Protein AF-A0A9E3SNG9-F1 (afdb_monomer_lite)

Foldseek 3Di:
DDLDDDPVLLVVLDFPPDLFQDFDFAAFPVGCRDPVNVVVQVVCVLVVDPGDDSQQSSLSVPPVSVVRDDDDDDDDPDTRVVVSVVVQVVVCVVGVHGRSRHPDD

Radius of gyration: 14.01 Å; chains: 1; bounding box: 31×32×34 Å

pLDDT: mean 93.99, std 5.17, range [68.12, 98.44]

Structure (mmCIF, N/CA/C/O backbone):
data_AF-A0A9E3SNG9-F1
#
_entry.id   AF-A0A9E3SNG9-F1
#
loop_
_atom_site.group_PDB
_atom_site.id
_atom_site.type_symbol
_atom_site.label_atom_id
_atom_site.label_alt_id
_atom_site.label_comp_id
_atom_site.label_asym_id
_atom_site.label_entity_id
_atom_site.label_seq_id
_atom_site.pdbx_PDB_ins_code
_atom_site.Cartn_x
_atom_site.Cartn_y
_atom_site.Cartn_z
_atom_site.occupancy
_atom_site.B_iso_or_equiv
_atom_site.auth_seq_id
_atom_site.auth_comp_id
_atom_site.auth_asym_id
_atom_site.auth_atom_id
_atom_site.pdbx_PDB_model_num
ATOM 1 N N . ARG A 1 1 ? 10.243 -15.038 6.772 1.00 85.06 1 ARG A N 1
ATOM 2 C CA . ARG A 1 1 ? 9.651 -14.209 7.854 1.00 85.06 1 ARG A CA 1
ATOM 3 C C . ARG A 1 1 ? 8.139 -14.215 7.677 1.00 85.06 1 ARG A C 1
ATOM 5 O O . ARG A 1 1 ? 7.715 -14.021 6.545 1.00 85.06 1 ARG A O 1
ATOM 12 N N . ASN A 1 2 ? 7.363 -14.456 8.737 1.00 91.81 2 ASN A N 1
ATOM 13 C CA . ASN A 1 2 ? 5.897 -14.401 8.680 1.00 91.81 2 ASN A CA 1
ATOM 14 C C . ASN A 1 2 ? 5.439 -12.969 8.317 1.00 91.81 2 ASN A C 1
ATOM 16 O O . ASN A 1 2 ? 5.863 -12.039 9.008 1.00 91.81 2 ASN A O 1
ATOM 20 N N . PRO A 1 3 ? 4.665 -12.759 7.234 1.00 94.31 3 PRO A N 1
ATOM 21 C CA . PRO A 1 3 ? 4.173 -11.434 6.871 1.00 94.31 3 PRO A CA 1
ATOM 22 C C . PRO A 1 3 ? 2.973 -10.973 7.715 1.00 94.31 3 PRO A C 1
ATOM 24 O O . PRO A 1 3 ? 2.712 -9.768 7.771 1.00 94.31 3 PRO A O 1
ATOM 27 N N . ASN A 1 4 ? 2.272 -11.890 8.381 1.00 95.94 4 ASN A N 1
ATOM 28 C CA . ASN A 1 4 ? 1.091 -11.563 9.170 1.00 95.94 4 ASN A CA 1
ATOM 29 C C . ASN A 1 4 ? 1.472 -10.911 10.504 1.00 95.94 4 ASN A C 1
ATOM 31 O O . ASN A 1 4 ? 2.578 -11.097 11.017 1.00 95.94 4 ASN A O 1
ATOM 35 N N . VAL A 1 5 ? 0.555 -10.112 11.037 1.00 97.19 5 VAL A N 1
ATOM 36 C CA . VAL A 1 5 ? 0.649 -9.480 12.354 1.00 97.19 5 VAL A CA 1
ATOM 37 C C . VAL A 1 5 ? -0.663 -9.669 13.105 1.00 97.19 5 VAL A C 1
ATOM 39 O O . VAL A 1 5 ? -1.687 -9.984 12.506 1.00 97.19 5 VAL A O 1
ATOM 42 N N . GLU A 1 6 ? -0.624 -9.453 14.414 1.00 97.69 6 GLU A N 1
ATOM 43 C CA . GLU A 1 6 ? -1.815 -9.511 15.256 1.00 97.69 6 GLU A CA 1
ATOM 44 C C . GLU A 1 6 ? -2.866 -8.474 14.849 1.00 97.69 6 GLU A C 1
ATOM 46 O O . GLU A 1 6 ? -2.547 -7.379 14.370 1.00 97.69 6 GLU A O 1
ATOM 51 N N . ILE A 1 7 ? -4.132 -8.800 15.106 1.00 97.12 7 ILE A N 1
ATOM 52 C CA . ILE A 1 7 ? -5.270 -7.948 14.748 1.00 97.12 7 ILE A CA 1
ATOM 53 C C . ILE A 1 7 ? -5.187 -6.555 15.381 1.00 97.12 7 ILE A C 1
ATOM 55 O O . ILE A 1 7 ? -5.562 -5.574 14.743 1.00 97.12 7 ILE A O 1
ATOM 59 N N . ASP A 1 8 ? -4.643 -6.435 16.591 1.00 98.19 8 ASP A N 1
ATOM 60 C CA . ASP A 1 8 ? -4.502 -5.144 17.270 1.00 98.19 8 ASP A CA 1
ATOM 61 C C . ASP A 1 8 ? -3.491 -4.233 16.568 1.00 98.19 8 ASP A C 1
ATOM 63 O O . ASP A 1 8 ? -3.679 -3.019 16.506 1.00 98.19 8 ASP A O 1
ATOM 67 N N . VAL A 1 9 ? -2.459 -4.810 15.942 1.00 97.75 9 VAL A N 1
ATOM 68 C CA . VAL A 1 9 ? -1.526 -4.052 15.100 1.00 97.75 9 VAL A CA 1
ATOM 69 C C . VAL A 1 9 ? -2.253 -3.506 13.871 1.00 97.75 9 VAL A C 1
ATOM 71 O O . VAL A 1 9 ? -2.078 -2.338 13.527 1.00 97.75 9 VAL A O 1
ATOM 74 N N . LEU A 1 10 ? -3.109 -4.318 13.239 1.00 97.69 10 LEU A N 1
ATOM 75 C CA . LEU A 1 10 ? -3.908 -3.892 12.087 1.00 97.69 10 LEU A CA 1
ATOM 76 C C . LEU A 1 10 ? -4.914 -2.799 12.473 1.00 97.69 10 LEU A C 1
ATOM 78 O O . LEU A 1 10 ? -4.982 -1.774 11.797 1.00 97.69 10 LEU A O 1
ATOM 82 N N . LYS A 1 11 ? -5.645 -2.971 13.583 1.00 97.38 11 LYS A N 1
ATOM 83 C CA . LYS A 1 11 ? -6.594 -1.973 14.107 1.00 97.38 11 LYS A CA 1
ATOM 84 C C . LYS A 1 11 ? -5.906 -0.644 14.415 1.00 97.38 11 LYS A C 1
ATOM 86 O O . LYS A 1 11 ? -6.418 0.409 14.051 1.00 97.38 11 LYS A O 1
ATOM 91 N N . ASN A 1 12 ? -4.716 -0.680 15.013 1.00 97.25 12 ASN A N 1
ATOM 92 C CA . ASN A 1 12 ? -3.950 0.531 15.308 1.00 97.25 12 ASN A CA 1
ATOM 93 C C . ASN A 1 12 ? -3.489 1.262 14.037 1.00 97.25 12 ASN A C 1
ATOM 95 O O . ASN A 1 12 ? -3.481 2.497 14.007 1.00 97.25 12 ASN A O 1
ATOM 99 N N . SER A 1 13 ? -3.145 0.521 12.980 1.00 97.12 13 SER A N 1
ATOM 100 C CA . SER A 1 13 ? -2.787 1.085 11.672 1.00 97.12 13 SER A CA 1
ATOM 101 C C . SER A 1 13 ? -3.988 1.539 10.841 1.00 97.12 13 SER A C 1
ATOM 103 O O . SER A 1 13 ? -3.797 2.281 9.881 1.00 97.12 13 SER A O 1
ATOM 105 N N . TRP A 1 14 ? -5.211 1.126 11.180 1.00 97.62 14 TRP A N 1
ATOM 106 C CA . TRP A 1 14 ? -6.410 1.528 10.449 1.00 97.62 14 TRP A CA 1
ATOM 107 C C . TRP A 1 14 ? -6.654 3.042 10.548 1.00 97.62 14 TRP A C 1
ATOM 109 O O . TRP A 1 14 ? -6.381 3.684 11.574 1.00 97.62 14 TRP A O 1
ATOM 119 N N . VAL A 1 15 ? -7.139 3.609 9.442 1.00 98.00 15 VAL A N 1
ATOM 120 C CA . VAL A 1 15 ? -7.439 5.034 9.280 1.00 98.00 15 VAL A CA 1
ATOM 121 C C . VAL A 1 15 ? -8.855 5.153 8.741 1.00 98.00 15 VAL A C 1
ATOM 123 O O . VAL A 1 15 ? -9.135 4.689 7.638 1.00 98.00 15 VAL A O 1
ATOM 126 N N . ASP A 1 16 ? -9.739 5.777 9.510 1.00 97.25 16 ASP A N 1
ATOM 127 C CA . ASP A 1 16 ? -11.121 6.000 9.095 1.00 97.25 16 ASP A CA 1
ATOM 128 C C . ASP A 1 16 ? -11.239 7.170 8.108 1.00 97.25 16 ASP A C 1
ATOM 130 O O . ASP A 1 16 ? -10.368 8.039 8.023 1.00 97.25 16 ASP A O 1
ATOM 134 N N . ASN A 1 17 ? -12.356 7.217 7.376 1.00 96.94 17 ASN A N 1
ATOM 135 C CA . ASN A 1 17 ? -12.700 8.309 6.455 1.00 96.94 17 ASN A CA 1
ATOM 136 C C . ASN A 1 17 ? -11.669 8.535 5.328 1.00 96.94 17 ASN A C 1
ATOM 138 O O . ASN A 1 17 ? -11.408 9.666 4.904 1.00 96.94 17 ASN A O 1
ATOM 142 N N . THR A 1 18 ? -11.082 7.449 4.821 1.00 97.44 18 THR A N 1
ATOM 143 C CA . THR A 1 18 ? -10.214 7.460 3.641 1.00 97.44 18 THR A CA 1
ATOM 144 C C . THR A 1 18 ? -10.416 6.211 2.794 1.00 97.44 18 THR A C 1
ATOM 146 O O . THR A 1 18 ? -10.643 5.120 3.309 1.00 97.44 18 THR A O 1
ATOM 149 N N . LEU A 1 19 ? -10.312 6.370 1.475 1.00 96.31 19 LEU A N 1
ATOM 150 C CA . LEU A 1 19 ? -10.303 5.254 0.524 1.00 96.31 19 LEU A CA 1
ATOM 151 C C . LEU A 1 19 ? -8.876 4.747 0.251 1.00 96.31 19 LEU A C 1
ATOM 153 O O . LEU A 1 19 ? -8.688 3.691 -0.351 1.00 96.31 19 LEU A O 1
ATOM 157 N N . THR A 1 20 ? -7.857 5.500 0.673 1.00 97.50 20 THR A N 1
ATOM 158 C CA . THR A 1 20 ? -6.456 5.202 0.366 1.00 97.50 20 THR A CA 1
ATOM 159 C C . THR A 1 20 ? -5.830 4.390 1.491 1.00 97.50 20 THR A C 1
ATOM 161 O O . THR A 1 20 ? -5.514 4.915 2.555 1.00 97.50 20 THR A O 1
ATOM 164 N N . VAL A 1 21 ? -5.583 3.108 1.227 1.00 97.31 21 VAL A N 1
ATOM 165 C CA . VAL A 1 21 ? -4.966 2.180 2.193 1.00 97.31 21 VAL A CA 1
ATOM 166 C C . VAL A 1 21 ? -3.457 2.002 2.003 1.00 97.31 21 VAL A C 1
ATOM 168 O O . VAL A 1 21 ? -2.780 1.502 2.899 1.00 97.31 21 VAL A O 1
ATOM 171 N N . TYR A 1 22 ? -2.912 2.399 0.851 1.00 97.56 22 TYR A N 1
ATOM 172 C CA . TYR A 1 22 ? -1.485 2.300 0.547 1.00 97.56 22 TYR A CA 1
ATOM 173 C C . TYR A 1 22 ? -1.070 3.296 -0.532 1.00 97.56 22 TYR A C 1
ATOM 175 O O . TYR A 1 22 ? -1.774 3.487 -1.522 1.00 97.56 22 TYR A O 1
ATOM 183 N N . ILE A 1 23 ? 0.111 3.883 -0.364 1.00 97.25 23 ILE A N 1
ATOM 184 C CA . ILE A 1 23 ? 0.770 4.730 -1.356 1.00 97.25 23 ILE A CA 1
ATOM 185 C C . ILE A 1 23 ? 2.168 4.167 -1.586 1.00 97.25 23 ILE A C 1
ATOM 187 O O . ILE A 1 23 ? 2.937 3.967 -0.646 1.00 97.25 23 ILE A O 1
ATOM 191 N N . GLY A 1 24 ? 2.511 3.923 -2.846 1.00 95.00 24 GLY A N 1
ATOM 192 C CA . GLY A 1 24 ? 3.827 3.432 -3.225 1.00 95.00 24 GLY A CA 1
ATOM 193 C C . GLY A 1 24 ? 4.312 4.042 -4.530 1.00 95.00 24 GLY A C 1
ATOM 194 O O . GLY A 1 24 ? 3.557 4.671 -5.271 1.00 95.00 24 GLY A O 1
ATOM 195 N N . LYS A 1 25 ? 5.587 3.808 -4.831 1.00 93.94 25 LYS A N 1
ATOM 196 C CA . LYS A 1 25 ? 6.230 4.252 -6.072 1.00 93.94 25 LYS A CA 1
ATOM 197 C C . LYS A 1 25 ? 6.766 3.111 -6.931 1.00 93.94 25 LYS A C 1
ATOM 199 O O . LYS A 1 25 ? 7.091 2.023 -6.443 1.00 93.94 25 LYS A O 1
ATOM 204 N N . ALA A 1 26 ? 6.959 3.416 -8.209 1.00 93.00 26 ALA A N 1
ATOM 205 C CA . ALA A 1 26 ? 7.707 2.597 -9.153 1.00 93.00 26 ALA A CA 1
ATOM 206 C C . ALA A 1 26 ? 8.833 3.424 -9.792 1.00 93.00 26 ALA A C 1
ATOM 208 O O . ALA A 1 26 ? 8.652 4.607 -10.070 1.00 93.00 26 ALA A O 1
ATOM 209 N N . GLY A 1 27 ? 9.983 2.785 -10.007 1.00 89.69 27 GLY A N 1
ATOM 210 C CA . GLY A 1 27 ? 11.130 3.384 -10.688 1.00 89.69 27 GLY A CA 1
ATOM 211 C C . GLY A 1 27 ? 11.874 4.457 -9.890 1.00 89.69 27 GLY A C 1
ATOM 212 O O . GLY A 1 27 ? 11.574 4.748 -8.726 1.00 89.69 27 GLY A O 1
ATOM 213 N N . THR A 1 28 ? 12.886 5.013 -10.548 1.00 87.94 28 THR A N 1
ATOM 214 C CA . THR A 1 28 ? 13.610 6.252 -10.212 1.00 87.94 28 THR A CA 1
ATOM 215 C C . THR A 1 28 ? 14.003 6.938 -11.526 1.00 87.94 28 THR A C 1
ATOM 217 O O . THR A 1 28 ? 13.854 6.324 -12.583 1.00 87.94 28 THR A O 1
ATOM 220 N N . LEU A 1 29 ? 14.563 8.156 -11.512 1.00 84.31 29 LEU A N 1
ATOM 221 C CA . LEU A 1 29 ? 15.079 8.735 -12.770 1.00 84.31 29 LEU A CA 1
ATOM 222 C C . LEU A 1 29 ? 16.254 7.922 -13.351 1.00 84.31 29 LEU A C 1
ATOM 224 O O . LEU A 1 29 ? 16.535 8.005 -14.542 1.00 84.31 29 LEU A O 1
ATOM 228 N N . LYS A 1 30 ? 16.925 7.106 -12.524 1.00 83.25 30 LYS A N 1
ATOM 229 C CA . LYS A 1 30 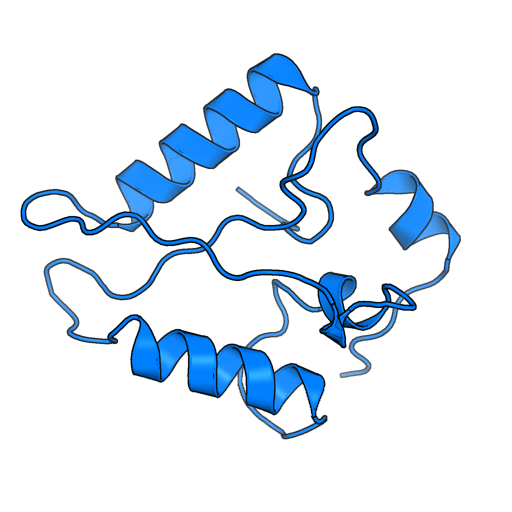? 18.067 6.258 -12.915 1.00 83.25 30 LYS A CA 1
ATOM 230 C C . LYS A 1 30 ? 17.705 4.787 -13.159 1.00 83.25 30 LYS A C 1
ATOM 232 O O . LYS A 1 30 ? 18.499 4.063 -13.750 1.00 83.25 30 LYS A O 1
ATOM 237 N N . ASN A 1 31 ? 16.549 4.311 -12.690 1.00 77.56 31 ASN A N 1
ATOM 238 C CA . ASN A 1 31 ? 16.159 2.901 -12.746 1.00 77.56 31 ASN A CA 1
ATOM 239 C C . ASN A 1 31 ? 14.742 2.736 -13.311 1.00 77.56 31 ASN A C 1
ATOM 241 O O . ASN A 1 31 ? 13.771 3.283 -12.790 1.00 77.56 31 ASN A O 1
ATOM 245 N N . LYS A 1 32 ? 14.632 1.904 -14.352 1.00 68.12 32 LYS A N 1
ATOM 246 C CA . LYS A 1 32 ? 13.422 1.694 -15.154 1.00 68.12 32 LYS A CA 1
ATOM 247 C C . LYS A 1 32 ? 12.419 0.693 -14.567 1.00 68.12 32 LYS A C 1
ATOM 249 O O . LYS A 1 32 ? 11.574 0.210 -15.318 1.00 68.12 32 LYS A O 1
ATOM 254 N N . ALA A 1 33 ? 12.487 0.339 -13.279 1.00 82.31 33 ALA A N 1
ATOM 255 C CA . ALA A 1 33 ? 11.451 -0.498 -12.665 1.00 82.31 33 ALA A CA 1
ATOM 256 C C . ALA A 1 33 ? 10.064 0.123 -12.924 1.00 82.31 33 ALA A C 1
ATOM 258 O O . ALA A 1 33 ? 9.712 1.157 -12.363 1.00 82.31 33 ALA A O 1
ATOM 259 N N . SER A 1 34 ? 9.291 -0.482 -13.822 1.00 90.56 34 SER A N 1
ATOM 260 C CA . SER A 1 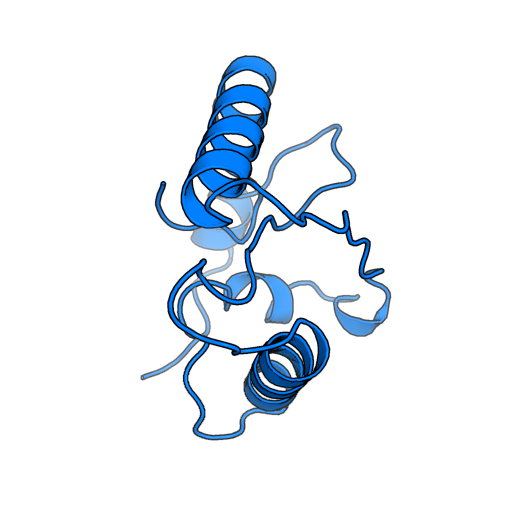34 ? 8.025 0.072 -14.290 1.00 90.56 34 SER A CA 1
ATOM 261 C C . SER A 1 34 ? 6.904 -0.219 -13.303 1.00 90.56 34 SER A C 1
ATOM 263 O O . SER A 1 34 ? 6.988 -1.169 -12.514 1.00 90.56 34 SER A O 1
ATOM 265 N N . LEU A 1 35 ? 5.809 0.537 -13.407 1.00 93.12 35 LEU A N 1
ATOM 266 C CA . LEU A 1 35 ? 4.575 0.258 -12.669 1.00 93.12 35 LEU A CA 1
ATOM 267 C C . LEU A 1 35 ? 4.167 -1.218 -12.812 1.00 93.12 35 LEU A C 1
ATOM 269 O O . LEU A 1 3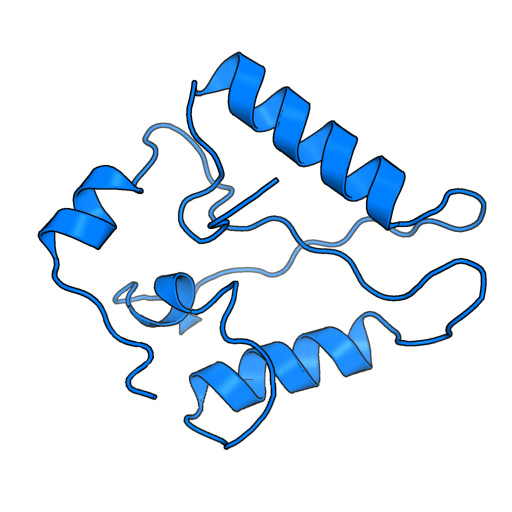5 ? 3.933 -1.888 -11.811 1.00 93.12 35 LEU A O 1
ATOM 273 N N . LYS A 1 36 ? 4.212 -1.764 -14.037 1.00 94.25 36 LYS A N 1
ATOM 274 C CA . LYS A 1 36 ? 3.920 -3.180 -14.319 1.00 94.25 36 LYS A CA 1
ATOM 275 C C . LYS A 1 36 ? 4.806 -4.131 -13.513 1.00 94.25 36 LYS A C 1
ATOM 277 O O . LYS A 1 36 ? 4.299 -5.066 -12.897 1.00 94.25 36 LYS A O 1
ATOM 282 N N . THR A 1 37 ? 6.124 -3.914 -13.500 1.00 93.38 37 THR A N 1
ATOM 283 C CA . THR A 1 37 ? 7.038 -4.786 -12.736 1.00 93.38 37 THR A CA 1
ATOM 284 C C . THR A 1 37 ? 6.794 -4.698 -11.234 1.00 93.38 37 THR A C 1
ATOM 286 O O . THR A 1 37 ? 6.823 -5.722 -10.549 1.00 93.38 37 THR A O 1
ATOM 289 N N . ARG A 1 38 ? 6.485 -3.498 -10.727 1.00 93.69 38 ARG A N 1
ATOM 290 C CA . ARG A 1 38 ? 6.239 -3.275 -9.304 1.00 93.69 38 ARG A CA 1
ATOM 291 C C . ARG A 1 38 ? 4.921 -3.898 -8.854 1.00 93.69 38 ARG A C 1
ATOM 293 O O . ARG A 1 38 ? 4.911 -4.579 -7.835 1.00 93.69 38 ARG A O 1
ATOM 300 N N . LEU A 1 39 ? 3.857 -3.754 -9.644 1.00 94.94 39 LEU A N 1
ATOM 301 C CA . LEU A 1 39 ? 2.569 -4.408 -9.400 1.00 94.94 39 LEU A CA 1
ATOM 302 C C . LEU A 1 39 ? 2.679 -5.933 -9.493 1.00 94.94 39 LEU A C 1
ATOM 304 O O . LEU A 1 39 ? 2.153 -6.635 -8.637 1.00 94.94 39 LEU A O 1
ATOM 308 N N . LYS A 1 40 ? 3.433 -6.477 -10.458 1.00 95.44 40 LYS A N 1
ATOM 309 C CA . LYS A 1 40 ? 3.678 -7.928 -10.522 1.00 95.44 4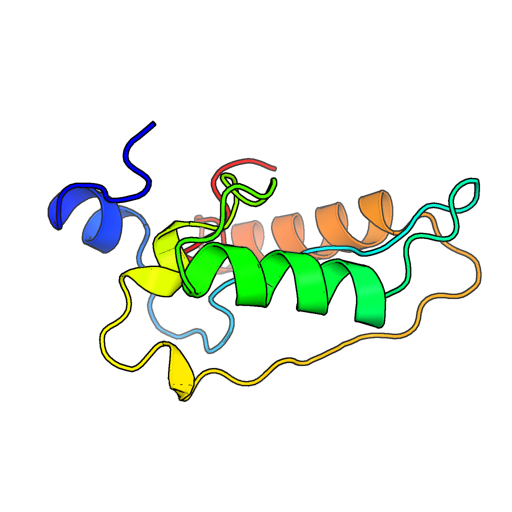0 LYS A CA 1
ATOM 310 C C . LYS A 1 40 ? 4.361 -8.437 -9.250 1.00 95.44 40 LYS A C 1
ATOM 312 O O . LYS A 1 40 ? 3.989 -9.485 -8.734 1.00 95.44 40 LYS A O 1
ATOM 317 N N . GLN A 1 41 ? 5.362 -7.716 -8.746 1.00 94.62 41 GLN A N 1
ATOM 318 C CA . GLN A 1 41 ? 6.035 -8.059 -7.491 1.00 94.62 41 GLN A CA 1
ATOM 319 C C . GLN A 1 41 ? 5.083 -7.960 -6.288 1.00 94.62 41 GLN A C 1
ATOM 321 O O . GLN A 1 41 ? 5.089 -8.852 -5.444 1.00 94.62 41 GLN A O 1
ATOM 326 N N . TYR A 1 42 ? 4.257 -6.912 -6.253 1.00 94.75 42 TYR A N 1
ATOM 327 C CA . TYR A 1 42 ? 3.226 -6.677 -5.243 1.00 94.75 42 TYR A CA 1
ATOM 328 C C . TYR A 1 42 ? 2.247 -7.855 -5.149 1.00 94.75 42 TYR A C 1
ATOM 330 O O . TYR A 1 42 ? 2.154 -8.503 -4.111 1.00 94.75 42 TYR A O 1
ATOM 338 N N . LEU A 1 43 ? 1.593 -8.191 -6.264 1.00 95.62 43 LEU A N 1
ATOM 339 C CA . LEU A 1 43 ? 0.601 -9.265 -6.353 1.00 95.62 43 LEU A CA 1
ATOM 340 C C . LEU A 1 43 ? 1.206 -10.639 -6.034 1.00 95.62 43 LEU A C 1
ATOM 342 O O . LEU A 1 43 ? 0.616 -11.418 -5.295 1.00 95.62 43 LEU A O 1
ATOM 346 N N . ARG A 1 44 ? 2.417 -10.929 -6.535 1.00 96.81 44 ARG A N 1
ATOM 347 C CA . ARG A 1 44 ? 3.114 -12.192 -6.232 1.00 96.81 44 ARG A CA 1
ATOM 348 C C . ARG A 1 44 ? 3.420 -12.353 -4.744 1.00 96.81 44 ARG A C 1
ATOM 350 O O . ARG A 1 44 ? 3.424 -13.480 -4.266 1.00 96.81 44 ARG A O 1
ATOM 357 N N . PHE A 1 45 ? 3.693 -11.263 -4.027 1.00 96.25 45 PHE A N 1
ATOM 358 C CA . PHE A 1 45 ? 3.874 -11.326 -2.578 1.00 96.25 45 PHE A CA 1
ATOM 359 C C . PHE A 1 45 ? 2.569 -11.704 -1.870 1.00 96.25 45 PHE A C 1
ATOM 361 O O . PHE A 1 45 ? 2.595 -12.550 -0.983 1.00 96.25 45 PHE A O 1
ATOM 368 N N . GLY A 1 46 ? 1.439 -11.120 -2.287 1.00 93.94 46 GLY A N 1
ATOM 369 C CA . GLY A 1 46 ? 0.112 -11.480 -1.774 1.00 93.94 46 GLY A CA 1
ATOM 370 C C . GLY A 1 46 ? -0.266 -12.935 -2.027 1.00 93.94 46 GLY A C 1
ATOM 371 O O . GLY A 1 46 ? -0.877 -13.571 -1.179 1.00 93.94 46 GLY A O 1
ATOM 372 N N . ASP A 1 47 ? 0.194 -13.493 -3.146 1.00 94.69 47 ASP A N 1
ATOM 373 C CA . ASP A 1 47 ? 0.065 -14.915 -3.498 1.00 94.69 47 ASP A CA 1
ATOM 374 C C . ASP A 1 47 ? 1.083 -15.828 -2.768 1.00 94.69 47 ASP A C 1
ATOM 376 O O . ASP A 1 47 ? 1.384 -16.943 -3.198 1.00 94.69 47 ASP A O 1
ATOM 380 N N . GLY A 1 48 ? 1.711 -15.334 -1.695 1.00 93.81 48 GLY A N 1
ATOM 381 C CA . GLY A 1 48 ? 2.644 -16.096 -0.863 1.00 93.81 48 GLY A CA 1
ATOM 382 C C . GLY A 1 48 ? 3.978 -16.444 -1.532 1.00 93.81 48 GLY A C 1
ATOM 383 O O . GLY A 1 48 ? 4.739 -17.256 -1.003 1.00 93.81 48 GLY A O 1
ATOM 384 N N . LYS A 1 49 ? 4.309 -15.861 -2.694 1.00 95.44 49 LYS A N 1
ATOM 385 C CA . LYS A 1 49 ? 5.593 -16.134 -3.357 1.00 95.44 49 LYS A CA 1
ATOM 386 C C . LYS A 1 49 ? 6.737 -15.469 -2.601 1.00 95.44 49 LYS A C 1
ATOM 388 O O . LYS A 1 49 ? 6.620 -14.345 -2.116 1.00 95.44 49 LYS A O 1
ATOM 393 N N . ASN A 1 50 ? 7.894 -16.128 -2.607 1.00 91.62 50 ASN A N 1
ATOM 394 C CA . ASN A 1 50 ? 9.128 -15.593 -2.037 1.00 91.62 50 ASN A CA 1
ATOM 395 C C . ASN A 1 50 ? 9.713 -14.471 -2.920 1.00 91.62 50 ASN A C 1
ATOM 397 O O . ASN A 1 50 ? 10.643 -14.677 -3.698 1.00 91.62 50 ASN A O 1
ATOM 401 N N . VAL A 1 51 ? 9.111 -13.283 -2.851 1.00 92.56 51 VAL A N 1
ATOM 402 C CA . VAL A 1 51 ? 9.543 -12.059 -3.537 1.00 92.56 51 VAL A CA 1
ATOM 403 C C . VAL A 1 51 ? 9.596 -10.898 -2.548 1.00 92.56 51 VAL A C 1
ATOM 405 O O . VAL A 1 51 ? 8.946 -10.909 -1.508 1.00 92.56 51 VAL A O 1
ATOM 408 N N . GLY A 1 52 ? 10.358 -9.852 -2.859 1.00 87.00 52 GLY A N 1
ATOM 409 C CA . GLY A 1 52 ? 10.395 -8.673 -1.995 1.00 87.00 52 GLY A CA 1
ATOM 410 C C . GLY A 1 52 ? 9.107 -7.848 -2.075 1.00 87.00 52 GLY A C 1
ATOM 411 O O . GLY A 1 52 ? 8.875 -7.200 -3.084 1.00 87.00 52 GLY A O 1
ATOM 412 N N . HIS A 1 53 ? 8.297 -7.793 -1.021 1.00 89.38 53 HIS A N 1
ATOM 413 C CA . HIS A 1 53 ? 7.295 -6.729 -0.834 1.00 89.38 53 HIS A CA 1
ATOM 414 C C . HIS A 1 53 ? 6.851 -6.599 0.636 1.00 89.38 53 HIS A C 1
ATOM 416 O O . HIS A 1 53 ? 5.713 -6.272 0.955 1.00 89.38 53 HIS A O 1
ATOM 422 N N . TYR A 1 54 ? 7.771 -6.845 1.569 1.00 91.88 54 TYR A N 1
ATOM 423 C CA . TYR A 1 54 ? 7.434 -6.934 2.992 1.00 91.88 54 TYR A CA 1
ATOM 424 C C . TYR A 1 54 ? 6.844 -5.635 3.578 1.00 91.88 54 TYR A C 1
ATOM 426 O O . TYR A 1 54 ? 6.041 -5.672 4.509 1.00 91.88 54 TYR A O 1
ATOM 434 N N . GLY A 1 55 ? 7.223 -4.482 3.017 1.00 90.12 55 GLY A N 1
ATOM 435 C CA . GLY A 1 55 ? 6.764 -3.171 3.473 1.00 90.12 55 GLY A CA 1
ATOM 436 C C . GLY A 1 55 ? 5.262 -2.919 3.302 1.00 90.12 55 GLY A C 1
ATOM 437 O O . GLY A 1 55 ? 4.715 -2.159 4.080 1.00 90.12 55 GLY A O 1
ATOM 438 N N . GLY A 1 56 ? 4.596 -3.566 2.337 1.00 91.75 56 GLY A N 1
ATOM 439 C CA . GLY A 1 56 ? 3.156 -3.400 2.072 1.00 91.75 56 GLY A CA 1
ATOM 440 C C . GLY A 1 56 ?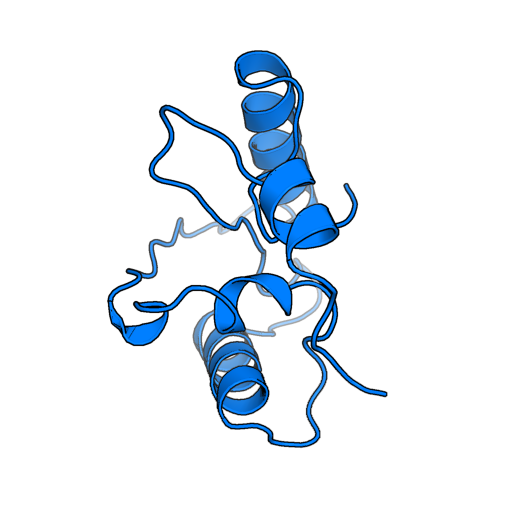 2.290 -4.553 2.583 1.00 91.75 56 GLY A C 1
ATOM 441 O O . GLY A 1 56 ? 1.155 -4.718 2.144 1.00 91.75 56 GLY A O 1
ATOM 442 N N . ARG A 1 57 ? 2.829 -5.404 3.465 1.00 95.69 57 ARG A N 1
ATOM 443 C CA . ARG A 1 57 ? 2.223 -6.699 3.821 1.00 95.69 57 ARG A CA 1
ATOM 444 C C . ARG A 1 57 ? 0.864 -6.618 4.530 1.00 95.69 57 ARG A C 1
ATOM 446 O O . ARG A 1 57 ? 0.158 -7.618 4.555 1.00 95.69 57 ARG A O 1
ATOM 453 N N . TYR A 1 58 ? 0.496 -5.472 5.110 1.00 97.50 58 TYR A N 1
ATOM 454 C CA . TYR A 1 58 ? -0.789 -5.329 5.812 1.00 97.50 58 TYR A CA 1
ATOM 455 C C . TYR A 1 58 ? -1.983 -5.389 4.859 1.00 97.50 58 TYR A C 1
ATOM 457 O O . TYR A 1 58 ? -3.021 -5.901 5.260 1.00 97.50 58 TYR A O 1
ATOM 465 N N . ILE A 1 59 ? -1.827 -4.979 3.590 1.00 97.06 59 ILE A N 1
ATOM 466 C CA . ILE A 1 59 ? -2.912 -5.063 2.594 1.00 97.06 59 ILE A CA 1
ATOM 467 C C . ILE A 1 59 ? -3.487 -6.475 2.498 1.00 97.06 59 ILE A C 1
ATOM 469 O O . ILE A 1 59 ? -4.699 -6.639 2.420 1.00 97.06 59 ILE A O 1
ATOM 473 N N . TRP A 1 60 ? -2.632 -7.495 2.548 1.00 96.50 60 TRP A N 1
ATOM 474 C CA . TRP A 1 60 ? -3.043 -8.888 2.365 1.00 96.50 60 TRP A CA 1
ATOM 475 C C . TRP A 1 60 ? -3.801 -9.480 3.556 1.00 96.50 60 TRP A C 1
ATOM 477 O O . TRP A 1 60 ? -4.276 -10.605 3.468 1.00 96.50 60 TRP A O 1
ATOM 487 N N . GLN A 1 61 ? -3.923 -8.730 4.654 1.00 96.75 61 GLN A N 1
ATOM 488 C CA . GLN A 1 61 ? -4.695 -9.110 5.840 1.00 96.75 61 GLN A CA 1
ATOM 489 C C . GLN A 1 61 ? -6.065 -8.411 5.893 1.00 96.75 61 GLN A C 1
ATOM 491 O O . GLN A 1 61 ? -6.820 -8.607 6.840 1.00 96.75 61 GLN A O 1
ATOM 496 N N . ILE A 1 62 ? -6.407 -7.614 4.874 1.00 96.00 62 ILE A N 1
ATOM 497 C CA . ILE A 1 62 ? -7.772 -7.125 4.652 1.00 96.00 62 ILE A CA 1
ATOM 498 C C . ILE A 1 62 ? -8.592 -8.281 4.071 1.00 96.00 62 ILE A C 1
ATOM 500 O O . ILE A 1 62 ? -8.187 -8.872 3.066 1.00 96.00 62 ILE A O 1
ATOM 504 N N . ALA A 1 63 ? -9.755 -8.568 4.666 1.00 94.31 63 ALA A N 1
ATOM 505 C CA . ALA A 1 63 ? -10.643 -9.651 4.230 1.00 94.31 63 ALA A CA 1
ATOM 506 C C . ALA A 1 63 ? -10.941 -9.581 2.718 1.00 94.31 63 ALA A C 1
ATOM 508 O O . ALA A 1 63 ? -10.685 -10.529 1.982 1.00 94.31 63 ALA A O 1
ATOM 509 N N . GLU A 1 64 ? -11.340 -8.404 2.238 1.00 93.44 64 GLU A N 1
ATOM 510 C CA . GLU A 1 64 ? -11.659 -8.137 0.830 1.00 93.44 64 GLU A CA 1
ATOM 511 C C . GLU A 1 64 ? -10.481 -7.530 0.050 1.00 93.44 64 GLU A C 1
ATOM 513 O O . GLU A 1 64 ? -10.659 -6.696 -0.837 1.00 93.44 64 GLU A O 1
ATOM 518 N N . SER A 1 65 ? -9.242 -7.927 0.362 1.00 95.38 65 SER A N 1
ATOM 519 C CA . SER A 1 65 ? -8.037 -7.381 -0.293 1.00 95.38 65 SER A CA 1
ATOM 520 C C . SER A 1 65 ? -8.040 -7.514 -1.825 1.00 95.38 65 SER A C 1
ATOM 522 O O . SER A 1 65 ? -7.447 -6.686 -2.515 1.00 95.38 65 SER A O 1
ATOM 524 N N . LYS A 1 66 ? -8.743 -8.513 -2.374 1.00 93.25 66 LYS A N 1
ATOM 525 C CA . LYS A 1 66 ? -8.914 -8.717 -3.826 1.00 93.25 66 LYS A CA 1
ATOM 526 C C . LYS A 1 66 ? -9.815 -7.673 -4.494 1.00 93.25 66 LYS A C 1
ATOM 528 O O . LYS A 1 66 ? -9.726 -7.502 -5.705 1.00 93.25 66 LYS A O 1
ATOM 533 N N . SER A 1 67 ? -10.647 -6.986 -3.715 1.00 95.56 67 SER A N 1
ATOM 534 C CA . SER A 1 67 ? -11.582 -5.956 -4.180 1.00 95.56 67 SER A CA 1
ATOM 535 C C . SER A 1 67 ? -10.949 -4.558 -4.204 1.00 95.56 67 SER A C 1
ATOM 537 O O . SER A 1 67 ? -11.577 -3.595 -4.639 1.00 95.56 67 SER A O 1
ATOM 539 N N . LEU A 1 68 ? -9.698 -4.426 -3.746 1.00 96.25 68 LEU A N 1
ATOM 540 C CA . LEU A 1 68 ? -8.958 -3.170 -3.795 1.00 96.25 68 LEU A CA 1
ATOM 541 C C . LEU A 1 68 ? -8.599 -2.790 -5.234 1.00 96.25 68 LEU A C 1
ATOM 543 O O . LEU A 1 68 ? -8.186 -3.622 -6.043 1.00 96.25 68 LEU A O 1
ATOM 547 N N . VAL A 1 69 ? -8.691 -1.495 -5.529 1.00 97.25 69 VAL A N 1
ATOM 548 C CA . VAL A 1 69 ? -8.393 -0.938 -6.851 1.00 97.25 69 VAL A CA 1
ATOM 549 C C . VAL A 1 69 ? -7.011 -0.292 -6.854 1.00 97.25 69 VAL A C 1
ATOM 551 O O . VAL A 1 69 ? -6.637 0.430 -5.929 1.00 97.25 69 VAL A O 1
ATOM 554 N N . PHE A 1 70 ? -6.251 -0.519 -7.926 1.00 96.44 70 PHE A N 1
ATOM 555 C CA . PHE A 1 70 ? -4.998 0.188 -8.167 1.00 96.44 70 PHE A CA 1
ATOM 556 C C . PHE A 1 70 ? -5.249 1.471 -8.960 1.00 96.44 70 PHE A C 1
ATOM 558 O O . PHE A 1 70 ? -5.665 1.421 -10.115 1.00 96.44 70 PHE A O 1
ATOM 565 N N . CYS A 1 71 ? -4.901 2.609 -8.366 1.00 96.94 71 CYS A N 1
ATOM 566 C CA . CYS A 1 71 ? -4.822 3.897 -9.049 1.00 96.94 71 CYS A CA 1
ATOM 567 C C . CYS A 1 71 ? -3.351 4.265 -9.282 1.00 96.94 71 CYS A C 1
ATOM 569 O O . CYS A 1 71 ? -2.485 3.938 -8.467 1.00 96.94 71 CYS A O 1
ATOM 571 N N . TRP A 1 72 ? -3.044 4.965 -10.376 1.00 95.94 72 TRP A N 1
ATOM 572 C CA . TRP A 1 72 ? -1.683 5.428 -10.647 1.00 95.94 72 TRP A CA 1
ATOM 573 C C . TRP A 1 72 ? -1.658 6.837 -11.230 1.00 95.94 72 TRP A C 1
ATOM 575 O O . TRP A 1 72 ? -2.529 7.239 -11.995 1.00 95.94 72 TRP A O 1
ATOM 585 N N . LYS A 1 73 ? -0.600 7.574 -10.887 1.00 93.06 73 LYS A N 1
ATOM 586 C CA . LYS A 1 73 ? -0.287 8.893 -11.435 1.00 93.06 73 LYS A CA 1
ATOM 587 C C . LYS A 1 73 ? 0.998 8.787 -12.262 1.00 93.06 73 LYS A C 1
ATOM 589 O O . LYS A 1 73 ? 2.049 8.519 -11.678 1.00 93.06 73 LYS A O 1
ATOM 594 N N . PRO A 1 74 ? 0.950 8.969 -13.592 1.00 91.50 74 PRO A N 1
ATOM 595 C CA . PRO A 1 74 ? 2.156 9.035 -14.411 1.00 91.50 74 PRO A CA 1
ATOM 596 C C . PRO A 1 74 ? 3.043 10.219 -14.000 1.00 91.50 74 PRO A C 1
ATOM 598 O O . PRO A 1 74 ? 2.545 11.312 -13.729 1.00 91.50 74 PRO A O 1
ATOM 601 N N . ILE A 1 75 ? 4.358 10.002 -13.946 1.00 89.69 75 ILE A N 1
ATOM 602 C CA . ILE A 1 75 ? 5.362 11.017 -13.594 1.00 89.69 75 ILE A CA 1
ATOM 603 C C . ILE A 1 75 ? 6.506 10.900 -14.604 1.00 89.69 75 ILE A C 1
ATOM 605 O O . ILE A 1 75 ? 7.007 9.799 -14.823 1.00 89.69 75 ILE A O 1
ATOM 609 N N . SER A 1 76 ? 6.912 12.013 -15.218 1.00 80.75 76 SER A N 1
ATOM 610 C CA . SER A 1 76 ? 7.926 12.035 -16.286 1.00 80.75 76 SER A CA 1
ATOM 611 C C . SER A 1 76 ? 9.231 12.745 -15.908 1.00 80.75 76 SER A C 1
ATOM 613 O O . SER A 1 76 ? 10.286 12.337 -16.380 1.00 80.75 76 SER A O 1
ATOM 615 N N . ALA A 1 77 ? 9.185 13.772 -15.052 1.00 82.06 77 ALA A N 1
ATOM 616 C CA . ALA A 1 77 ? 10.334 14.653 -14.785 1.00 82.06 77 ALA A CA 1
ATOM 617 C C . ALA A 1 77 ? 10.720 14.781 -13.299 1.00 82.06 77 ALA A C 1
ATOM 619 O O . ALA A 1 77 ? 11.655 15.501 -12.956 1.00 82.06 77 ALA A O 1
ATOM 620 N N . THR A 1 78 ? 10.023 14.078 -12.405 1.00 89.25 78 THR A N 1
ATOM 621 C CA . THR A 1 78 ? 10.251 14.168 -10.957 1.00 89.25 78 THR A CA 1
ATOM 622 C C . THR A 1 78 ? 10.656 12.813 -10.406 1.00 89.25 78 THR A C 1
ATOM 624 O O . THR A 1 78 ? 10.072 11.794 -10.768 1.00 89.25 78 THR A O 1
ATOM 627 N N . GLU A 1 79 ? 11.617 12.798 -9.481 1.00 93.38 79 GLU A N 1
ATOM 628 C CA . GLU A 1 79 ? 11.964 11.587 -8.736 1.00 93.38 79 GLU A CA 1
ATOM 629 C C . GLU A 1 79 ? 10.718 10.993 -8.052 1.00 93.38 79 GLU A C 1
ATOM 631 O O . GLU A 1 79 ? 10.138 11.651 -7.179 1.00 93.38 79 GLU A O 1
ATOM 636 N N . PRO A 1 80 ? 10.317 9.744 -8.368 1.00 94.00 80 PRO A N 1
ATOM 637 C CA . PRO A 1 80 ? 9.135 9.113 -7.785 1.00 94.00 80 PRO A CA 1
ATOM 638 C C . PRO A 1 80 ? 9.142 9.090 -6.253 1.00 94.00 80 PRO A C 1
ATOM 640 O O . PRO A 1 80 ? 8.082 9.194 -5.642 1.00 94.00 80 PRO A O 1
ATOM 643 N N . LYS A 1 81 ? 10.323 9.007 -5.611 1.00 93.56 81 LYS A N 1
ATOM 644 C CA . LYS A 1 81 ? 10.428 9.079 -4.139 1.00 93.56 81 LYS A CA 1
ATOM 645 C C . LYS A 1 81 ? 9.980 10.437 -3.603 1.00 93.56 81 LYS A C 1
ATOM 647 O O . LYS A 1 81 ? 9.313 10.466 -2.581 1.00 93.56 81 LYS A O 1
ATOM 652 N N . LYS A 1 82 ? 10.283 11.541 -4.297 1.00 95.06 82 LYS A N 1
ATOM 653 C CA . LYS A 1 82 ? 9.836 12.878 -3.877 1.00 95.06 82 LYS A CA 1
ATOM 654 C C . LYS A 1 82 ? 8.311 12.977 -3.912 1.00 95.06 82 LYS A C 1
ATOM 656 O O . LYS A 1 82 ? 7.717 13.457 -2.956 1.00 95.06 82 LYS A O 1
ATOM 661 N N . VAL A 1 83 ? 7.682 12.477 -4.978 1.00 95.81 83 VAL A N 1
ATOM 662 C CA . VAL A 1 83 ? 6.214 12.490 -5.103 1.00 95.81 83 VAL A CA 1
ATOM 663 C C . VAL A 1 83 ? 5.556 11.580 -4.062 1.00 95.81 83 VAL A C 1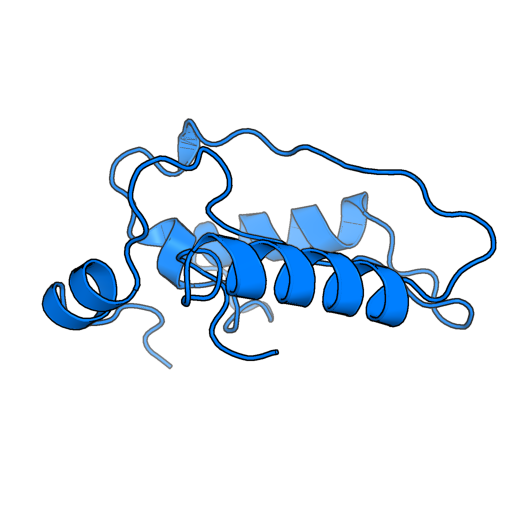
ATOM 665 O O . VAL A 1 83 ? 4.594 11.997 -3.429 1.00 95.81 83 VAL A O 1
ATOM 668 N N . GLU A 1 84 ? 6.097 10.379 -3.827 1.00 96.25 84 GLU A N 1
ATOM 669 C CA . GLU A 1 84 ? 5.637 9.477 -2.759 1.00 96.25 84 GLU A CA 1
ATOM 670 C C . GLU A 1 84 ? 5.709 10.152 -1.382 1.00 96.25 84 GLU A C 1
ATOM 672 O O . GLU A 1 84 ? 4.722 10.154 -0.653 1.00 96.25 84 GLU A O 1
ATOM 677 N N . THR A 1 85 ? 6.842 10.778 -1.046 1.00 96.94 85 THR A N 1
ATOM 678 C CA . THR A 1 85 ? 7.015 11.483 0.230 1.00 96.94 85 THR A CA 1
ATOM 679 C C . THR A 1 85 ? 6.027 12.636 0.389 1.00 96.94 85 THR A C 1
ATOM 681 O O . THR A 1 85 ? 5.481 12.795 1.477 1.00 96.94 85 THR A O 1
ATOM 684 N N . ILE A 1 86 ? 5.752 13.411 -0.666 1.00 97.38 86 ILE A N 1
ATOM 685 C CA . ILE A 1 86 ? 4.742 14.481 -0.624 1.00 97.38 86 ILE A CA 1
ATOM 686 C C . ILE A 1 86 ? 3.356 13.893 -0.334 1.00 97.38 86 ILE A C 1
ATOM 688 O O . ILE A 1 86 ? 2.714 14.314 0.622 1.00 97.38 86 ILE A O 1
ATOM 692 N N . LEU A 1 87 ? 2.935 12.866 -1.080 1.00 97.69 87 LEU A N 1
ATOM 693 C CA . LEU A 1 87 ? 1.622 12.238 -0.892 1.00 97.69 87 LEU A CA 1
ATOM 694 C C . LEU A 1 87 ? 1.458 11.618 0.506 1.00 97.69 87 LEU A C 1
ATOM 696 O O . LEU A 1 87 ? 0.409 11.779 1.125 1.00 97.69 87 LEU A O 1
ATOM 700 N N . LEU A 1 88 ? 2.493 10.949 1.027 1.00 98.19 88 LEU A N 1
ATOM 701 C CA . LEU A 1 88 ? 2.488 10.412 2.393 1.00 98.19 88 LEU A CA 1
ATOM 702 C C . LEU A 1 88 ? 2.447 11.525 3.444 1.00 98.19 88 LEU A C 1
ATOM 704 O O . LEU A 1 88 ? 1.744 11.403 4.443 1.00 98.19 88 LEU A O 1
ATOM 708 N N . THR A 1 89 ? 3.177 12.617 3.216 1.00 98.38 89 THR A N 1
ATOM 709 C CA . THR A 1 89 ? 3.186 13.778 4.112 1.00 98.38 89 THR A CA 1
ATOM 710 C C . THR A 1 89 ? 1.818 14.447 4.157 1.00 98.38 89 THR A C 1
ATOM 712 O O . THR A 1 89 ? 1.338 14.777 5.238 1.00 98.38 89 THR A O 1
ATOM 715 N N . ASP A 1 90 ? 1.170 14.631 3.010 1.00 98.38 90 ASP A N 1
ATOM 716 C CA . ASP A 1 90 ? -0.147 15.261 2.934 1.00 98.38 90 ASP A CA 1
ATOM 717 C C . ASP A 1 90 ? -1.231 14.371 3.549 1.00 98.38 90 ASP A C 1
ATOM 719 O O . ASP A 1 90 ? -2.034 14.855 4.349 1.00 98.38 90 ASP A O 1
ATOM 723 N N . PHE A 1 91 ? -1.175 13.057 3.306 1.00 98.44 91 PHE A N 1
ATOM 724 C CA . PHE A 1 91 ? -2.024 12.094 4.007 1.00 98.44 91 PHE A CA 1
ATOM 725 C C . PHE A 1 91 ? -1.818 12.184 5.529 1.00 98.44 91 PHE A C 1
ATOM 727 O O . PHE A 1 91 ? -2.780 12.309 6.286 1.00 98.44 91 PHE A O 1
ATOM 734 N N . HIS A 1 92 ? -0.569 12.199 6.001 1.00 98.12 92 HIS A N 1
ATOM 735 C CA . HIS A 1 92 ? -0.277 12.296 7.431 1.00 98.12 92 HIS A CA 1
ATOM 736 C C . HIS A 1 92 ? -0.726 13.631 8.044 1.00 98.12 92 HIS A C 1
ATOM 738 O O . HIS A 1 92 ? -1.214 13.662 9.172 1.00 98.12 92 HIS A O 1
ATOM 744 N N . LYS A 1 93 ? -0.607 14.753 7.325 1.00 98.31 93 LYS A N 1
ATOM 745 C CA . LYS A 1 93 ? -1.123 16.050 7.795 1.00 98.31 93 LYS A CA 1
ATOM 746 C C . LYS A 1 93 ? -2.629 15.994 8.043 1.00 98.31 93 LYS A C 1
ATOM 748 O O . LYS A 1 93 ? -3.070 16.532 9.062 1.00 98.31 93 LYS A O 1
ATOM 753 N N . GLN A 1 94 ? -3.367 15.335 7.149 1.00 98.25 94 GLN A N 1
ATOM 754 C CA . GLN A 1 94 ? -4.820 15.200 7.206 1.00 98.25 94 GLN A CA 1
ATOM 755 C C . GLN A 1 94 ? -5.279 14.196 8.274 1.00 98.25 94 GLN A C 1
ATOM 757 O O . GLN A 1 94 ? -6.150 14.523 9.072 1.00 98.25 94 GLN A O 1
ATOM 762 N N . TYR A 1 95 ? -4.673 13.007 8.327 1.00 98.00 95 TYR A N 1
ATOM 763 C CA . TYR A 1 95 ? -5.168 11.881 9.131 1.00 98.00 95 TYR A CA 1
ATOM 764 C C . TYR A 1 95 ? -4.343 11.572 10.390 1.00 98.00 95 TYR A C 1
ATOM 766 O O . TYR A 1 95 ? -4.720 10.703 11.171 1.00 98.00 95 TYR A O 1
ATOM 774 N N . LYS A 1 96 ? -3.200 12.243 10.589 1.00 97.31 96 LYS A N 1
ATOM 775 C CA . LYS A 1 96 ? -2.238 12.010 11.693 1.00 97.31 96 LYS A CA 1
ATOM 776 C C . LYS A 1 96 ? -1.699 10.574 11.781 1.00 97.31 96 LYS A C 1
ATOM 778 O O . LYS A 1 96 ? -1.146 10.174 12.800 1.00 97.31 96 LYS A O 1
ATOM 783 N N . LYS A 1 97 ? -1.849 9.810 10.700 1.00 97.31 97 LYS A N 1
ATOM 784 C CA . LYS A 1 97 ? -1.365 8.441 10.505 1.00 97.31 97 LYS A CA 1
ATOM 785 C C . LYS A 1 97 ? -0.877 8.290 9.066 1.00 97.31 97 LYS A C 1
ATOM 787 O O . LYS A 1 97 ? -1.229 9.095 8.208 1.00 97.31 97 LYS A O 1
ATOM 792 N N . LEU A 1 98 ? -0.068 7.271 8.795 1.00 97.75 98 LEU A N 1
ATOM 793 C CA . LEU A 1 98 ? 0.208 6.828 7.424 1.00 97.75 98 LEU A CA 1
ATOM 794 C C . LEU A 1 98 ? -0.987 6.027 6.879 1.00 97.75 98 LEU A C 1
ATOM 796 O O . LEU A 1 98 ? -1.788 5.542 7.681 1.00 97.75 98 LEU A O 1
ATOM 800 N N . PRO A 1 99 ? -1.115 5.846 5.548 1.00 98.25 99 PRO A N 1
ATOM 801 C CA . PRO A 1 99 ? -2.076 4.893 5.004 1.00 98.25 99 PRO A CA 1
ATOM 802 C C . PRO A 1 99 ? -1.878 3.515 5.639 1.00 98.25 99 PRO A C 1
ATOM 804 O O . PRO A 1 99 ? -0.745 3.128 5.925 1.00 98.25 99 PRO A O 1
ATOM 807 N N . PHE A 1 100 ? -2.970 2.777 5.824 1.00 98.06 100 PHE A N 1
ATOM 808 C CA . PHE A 1 100 ? -3.020 1.524 6.585 1.00 98.06 100 PHE A CA 1
ATOM 809 C C . PHE A 1 100 ? -1.826 0.573 6.375 1.00 98.06 100 PHE A C 1
ATOM 811 O O . PHE A 1 100 ? -1.299 0.019 7.338 1.00 98.06 100 PHE A O 1
ATOM 818 N N . ALA A 1 101 ? -1.370 0.384 5.134 1.00 97.31 101 ALA A N 1
ATOM 819 C CA . ALA A 1 101 ? -0.287 -0.538 4.801 1.00 97.31 101 ALA A CA 1
ATOM 820 C C . ALA A 1 101 ? 1.076 0.121 4.522 1.00 97.31 101 ALA A C 1
ATOM 822 O O . ALA A 1 101 ? 1.987 -0.543 4.023 1.00 97.31 101 ALA A O 1
ATOM 823 N N . ASN A 1 102 ? 1.244 1.405 4.837 1.00 97.38 102 ASN A N 1
ATOM 824 C CA . ASN A 1 102 ? 2.534 2.089 4.844 1.00 97.38 102 ASN A CA 1
ATOM 825 C C . ASN A 1 102 ? 3.126 2.059 6.259 1.00 97.38 102 ASN A C 1
ATOM 827 O O . ASN A 1 102 ? 2.564 2.618 7.192 1.00 97.38 102 ASN A O 1
ATOM 831 N N . LEU A 1 103 ? 4.284 1.416 6.418 1.00 94.00 103 LEU A N 1
ATOM 832 C CA . LEU A 1 103 ? 4.895 1.187 7.737 1.00 94.00 103 LEU A CA 1
ATOM 833 C C . LEU A 1 103 ? 5.917 2.253 8.139 1.00 94.00 103 LEU A C 1
ATOM 835 O O . LEU A 1 103 ? 6.252 2.377 9.313 1.00 94.00 103 LEU A O 1
ATOM 839 N N . THR A 1 104 ? 6.455 2.971 7.157 1.00 88.81 104 THR A N 1
ATOM 840 C CA . THR A 1 104 ? 7.463 4.021 7.326 1.00 88.81 104 THR A CA 1
ATOM 841 C C . THR A 1 104 ? 7.231 5.120 6.288 1.00 88.81 104 THR A C 1
ATOM 843 O O . THR A 1 104 ? 6.576 4.880 5.267 1.00 88.81 104 THR A O 1
ATOM 846 N N . PHE A 1 105 ? 7.798 6.301 6.539 1.00 77.94 105 PHE A N 1
ATOM 847 C CA . PHE A 1 105 ? 7.920 7.393 5.562 1.00 77.94 105 PHE A CA 1
ATOM 848 C C . PHE A 1 105 ? 8.951 7.083 4.450 1.00 77.94 105 PHE A C 1
ATOM 850 O O . PHE A 1 105 ? 9.843 6.233 4.675 1.00 77.94 105 PHE A O 1
#

Secondary structure (DSSP, 8-state):
------HHHHHHH--SS-S---------SS----HHHHHHHHHHHHTT-SSS-GGGGGGGGSTTGGGPPP-----SSS-HHHHHHHHHHHHHHHHSS--TT----

Sequence (105 aa):
RNPNVEIDVLKNSWVDNTLTVYIGKAGTLKNKASLKTRLKQYLRFGDGKNVGHYGGRYIWQIAESKSLVFCWKPISATEPKKVETILLTDFHKQYKKLPFANLTF